Protein AF-A0A1I4MVJ2-F1 (afdb_monomer_lite)

pLDDT: mean 82.33, std 18.86, range [33.41, 98.06]

Sequence (105 aa):
MVSFVLLGCQNNNLNLNQDVTNIGVYERDSDEQIATIDDKEFIEELVNSLDNAKTGSTANMNFELPDYDLHFNNDEETLFKIGYYKKLVNLGVEGRYLDFREDIT

Structure (mmCIF, N/CA/C/O backbone):
data_AF-A0A1I4MVJ2-F1
#
_entry.id   AF-A0A1I4MVJ2-F1
#
loop_
_atom_site.group_PDB
_atom_site.id
_atom_site.type_symbol
_atom_site.label_atom_id
_atom_site.label_alt_id
_atom_site.label_comp_id
_atom_site.label_asym_id
_atom_site.label_entity_id
_atom_site.label_seq_id
_atom_site.pdbx_PDB_ins_code
_atom_site.Cartn_x
_atom_site.Cartn_y
_atom_site.Cartn_z
_atom_site.occupancy
_atom_site.B_iso_or_equiv
_atom_site.auth_seq_id
_atom_site.auth_comp_id
_atom_site.auth_asym_id
_atom_site.auth_atom_id
_atom_site.pdbx_PDB_model_num
ATOM 1 N N . MET A 1 1 ? 29.519 7.340 34.639 1.00 46.53 1 MET A N 1
ATOM 2 C CA . MET A 1 1 ? 29.701 6.893 33.244 1.00 46.53 1 MET A CA 1
ATOM 3 C C . MET A 1 1 ? 28.398 6.214 32.842 1.00 46.53 1 MET A C 1
ATOM 5 O O . MET A 1 1 ? 28.187 5.064 33.197 1.00 46.53 1 MET A O 1
ATOM 9 N N . VAL A 1 2 ? 27.449 6.973 32.287 1.00 48.78 2 VAL A N 1
ATOM 10 C CA . VAL A 1 2 ? 26.140 6.433 31.883 1.00 48.78 2 VAL A CA 1
ATOM 11 C C . VAL A 1 2 ? 26.340 5.804 30.513 1.00 48.78 2 VAL A C 1
ATOM 13 O O . VAL A 1 2 ? 26.541 6.513 29.532 1.00 48.78 2 VAL A O 1
ATOM 16 N N . SER A 1 3 ? 26.381 4.474 30.472 1.00 48.22 3 SER A N 1
ATOM 17 C CA . SER A 1 3 ? 26.387 3.736 29.213 1.00 48.22 3 SER A CA 1
ATOM 18 C C . SER A 1 3 ? 24.959 3.699 28.690 1.00 48.22 3 SER A C 1
ATOM 20 O O . SER A 1 3 ? 24.127 2.964 29.215 1.00 48.22 3 SER A O 1
ATOM 22 N N . PHE A 1 4 ? 24.678 4.502 27.667 1.00 47.22 4 PHE A N 1
ATOM 23 C CA . PHE A 1 4 ? 23.538 4.261 26.796 1.00 47.22 4 PHE A CA 1
ATOM 24 C C . PHE A 1 4 ? 23.898 3.061 25.927 1.00 47.22 4 PHE A C 1
ATOM 26 O O . PHE A 1 4 ? 24.574 3.191 24.909 1.00 47.22 4 PHE A O 1
ATOM 33 N N . VAL A 1 5 ? 23.497 1.871 26.370 1.00 51.56 5 VAL A N 1
ATOM 34 C CA . VAL A 1 5 ? 23.416 0.729 25.467 1.00 51.56 5 VAL A CA 1
ATOM 35 C C . VAL A 1 5 ? 22.230 1.033 24.566 1.00 51.56 5 VAL A C 1
ATOM 37 O O . VAL A 1 5 ? 21.080 0.863 24.963 1.00 51.56 5 VAL A O 1
ATOM 40 N N . LEU A 1 6 ? 22.514 1.567 23.379 1.00 45.56 6 LEU A N 1
ATOM 41 C CA . LEU A 1 6 ? 21.559 1.539 22.285 1.00 45.56 6 LEU A CA 1
ATOM 42 C C . LEU A 1 6 ? 21.301 0.058 22.010 1.00 45.56 6 LEU A C 1
ATOM 44 O O . LEU A 1 6 ? 22.120 -0.624 21.395 1.00 45.56 6 LEU A O 1
ATOM 48 N N . LEU A 1 7 ? 20.184 -0.452 22.527 1.00 42.47 7 LEU A N 1
ATOM 49 C CA . LEU A 1 7 ? 19.564 -1.651 21.991 1.00 42.47 7 LEU A CA 1
ATOM 50 C C . LEU A 1 7 ? 19.106 -1.266 20.585 1.00 42.47 7 LEU A C 1
ATOM 52 O O . LEU A 1 7 ? 17.985 -0.812 20.382 1.00 42.47 7 LEU A O 1
ATOM 56 N N . GLY A 1 8 ? 20.027 -1.350 19.627 1.00 38.84 8 GLY A N 1
ATOM 57 C CA . GLY A 1 8 ? 19.671 -1.372 18.224 1.00 38.84 8 GLY A CA 1
ATOM 58 C C . GLY A 1 8 ? 18.818 -2.611 18.023 1.00 38.84 8 GLY A C 1
ATOM 59 O O . GLY A 1 8 ? 19.345 -3.721 17.965 1.00 38.84 8 GLY A O 1
ATOM 60 N N . CYS A 1 9 ? 17.501 -2.434 17.978 1.00 40.78 9 CYS A N 1
ATOM 61 C CA . CYS A 1 9 ? 16.619 -3.441 17.423 1.00 40.78 9 CYS A CA 1
ATOM 62 C C . CYS A 1 9 ? 17.023 -3.610 15.957 1.00 40.78 9 CYS A C 1
ATOM 64 O O . CYS A 1 9 ? 16.610 -2.836 15.102 1.00 40.78 9 CYS A O 1
ATOM 66 N N . GLN A 1 10 ? 17.847 -4.618 15.671 1.00 35.97 10 GLN A N 1
ATOM 67 C CA . GLN A 1 10 ? 17.993 -5.196 14.335 1.00 35.97 10 GLN A CA 1
ATOM 68 C C . GLN A 1 10 ? 16.722 -5.986 13.995 1.00 35.97 10 GLN A C 1
ATOM 70 O O . GLN A 1 10 ? 16.764 -7.198 13.796 1.00 35.97 10 GLN A O 1
ATOM 75 N N . ASN A 1 11 ? 15.571 -5.319 14.007 1.00 37.50 11 ASN A N 1
ATOM 76 C CA . ASN A 1 11 ? 14.354 -5.871 13.448 1.00 37.50 11 ASN A CA 1
ATOM 77 C C . ASN A 1 11 ? 14.106 -5.079 12.170 1.00 37.50 11 ASN A C 1
ATOM 79 O O . ASN A 1 11 ? 13.583 -3.974 12.236 1.00 37.50 11 ASN A O 1
ATOM 83 N N . ASN A 1 12 ? 14.476 -5.636 11.015 1.00 41.84 12 ASN A N 1
ATOM 84 C CA . ASN A 1 12 ? 14.107 -5.104 9.693 1.00 41.84 12 ASN A CA 1
ATOM 85 C C . ASN A 1 12 ? 12.592 -5.227 9.428 1.00 41.84 12 ASN A C 1
ATOM 87 O O . ASN A 1 12 ? 12.152 -5.252 8.283 1.00 41.84 12 ASN A O 1
ATOM 91 N N . ASN A 1 13 ? 11.801 -5.366 10.488 1.00 50.25 13 ASN A N 1
ATOM 92 C CA . ASN A 1 13 ? 10.366 -5.405 10.409 1.00 50.25 13 ASN A CA 1
ATOM 93 C C . ASN A 1 1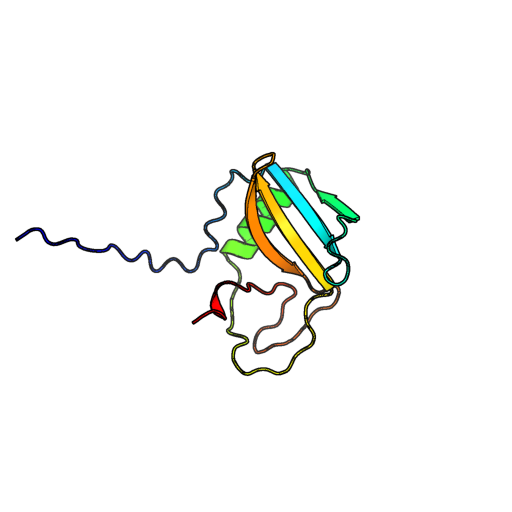3 ? 9.890 -3.977 10.162 1.00 50.25 13 ASN A C 1
ATOM 95 O O . ASN A 1 13 ? 10.400 -3.053 10.803 1.00 50.25 13 ASN A O 1
ATOM 99 N N . LEU A 1 14 ? 8.917 -3.780 9.271 1.00 56.12 14 LEU A N 1
ATOM 100 C CA . LEU A 1 14 ? 8.430 -2.438 8.928 1.00 56.12 14 LEU A CA 1
ATOM 101 C C . LEU A 1 14 ? 7.874 -1.699 10.161 1.00 56.12 14 LEU A C 1
ATOM 103 O O . LEU A 1 14 ? 7.717 -0.477 10.110 1.00 56.12 14 LEU A O 1
ATOM 107 N N . ASN A 1 15 ? 7.655 -2.438 11.261 1.00 58.88 15 ASN A N 1
ATOM 108 C CA . ASN A 1 15 ? 7.161 -1.995 12.563 1.00 58.88 15 ASN A CA 1
ATOM 109 C C . ASN A 1 15 ? 5.859 -1.211 12.409 1.00 58.88 15 ASN A C 1
ATOM 111 O O . ASN A 1 15 ? 5.590 -0.243 13.121 1.00 58.88 15 ASN A O 1
ATOM 115 N N . LEU A 1 16 ? 5.067 -1.665 11.441 1.00 63.69 16 LEU A N 1
ATOM 116 C CA . LEU A 1 16 ? 3.668 -1.352 11.294 1.00 63.69 16 LEU A CA 1
ATOM 117 C C . LEU A 1 16 ? 2.967 -2.034 12.464 1.00 63.69 16 LEU A C 1
ATOM 119 O O . LEU A 1 16 ? 2.529 -3.177 12.363 1.00 63.69 16 LEU A O 1
ATOM 123 N N . ASN A 1 17 ? 2.928 -1.372 13.621 1.00 59.31 17 ASN A N 1
ATOM 124 C CA . ASN A 1 17 ? 2.059 -1.824 14.700 1.00 59.31 17 ASN A CA 1
ATOM 125 C C . ASN A 1 17 ? 0.646 -2.049 14.133 1.00 59.31 17 ASN A C 1
ATOM 127 O O . ASN A 1 17 ? 0.244 -1.383 13.177 1.00 59.31 17 ASN A O 1
ATOM 131 N N . GLN A 1 18 ? -0.132 -2.942 14.752 1.00 63.06 18 GLN A N 1
ATOM 132 C CA . GLN A 1 18 ? -1.526 -3.250 14.377 1.00 63.06 18 GLN A CA 1
ATOM 133 C C . GLN A 1 18 ? -2.511 -2.067 14.524 1.00 63.06 18 GLN A C 1
ATOM 135 O O . GLN A 1 18 ? -3.721 -2.254 14.585 1.00 63.06 18 GLN A O 1
ATOM 140 N N . ASP A 1 19 ? -1.988 -0.849 14.587 1.00 83.25 19 ASP A N 1
ATOM 141 C CA . ASP A 1 19 ? -2.694 0.407 14.753 1.00 83.25 19 ASP A CA 1
ATOM 142 C C . ASP A 1 19 ? -3.152 0.993 13.401 1.00 83.25 19 ASP A C 1
ATOM 144 O O . ASP A 1 19 ? -3.785 2.045 13.378 1.00 83.25 19 ASP A O 1
ATOM 148 N N . VAL A 1 20 ? -2.839 0.345 12.269 1.00 92.25 20 VAL A N 1
ATOM 149 C CA . VAL A 1 20 ? -3.307 0.776 10.942 1.00 92.25 20 VAL A CA 1
ATOM 150 C C . VAL A 1 20 ? -4.821 0.581 10.849 1.00 92.25 20 VAL A C 1
ATOM 152 O O . VAL A 1 20 ? -5.312 -0.546 10.888 1.00 92.25 20 VAL A O 1
ATOM 155 N N . THR A 1 21 ? -5.563 1.677 10.693 1.00 94.12 21 THR A N 1
ATOM 156 C CA . THR A 1 21 ? -7.027 1.664 10.556 1.00 94.12 21 THR A CA 1
ATOM 157 C C . THR A 1 21 ? -7.483 1.735 9.103 1.00 94.12 21 THR A C 1
ATOM 159 O O . THR A 1 21 ? -8.574 1.267 8.787 1.00 94.12 21 THR A O 1
ATOM 162 N N . ASN A 1 22 ? -6.662 2.295 8.211 1.00 95.94 22 ASN A N 1
ATOM 163 C CA . ASN A 1 22 ? -6.936 2.344 6.778 1.00 95.94 22 ASN A CA 1
ATOM 164 C C . ASN A 1 22 ? -5.648 2.440 5.947 1.00 95.94 22 ASN A C 1
ATOM 166 O O . ASN A 1 22 ? -4.592 2.841 6.439 1.00 95.94 22 ASN A O 1
ATOM 170 N N . ILE A 1 23 ? -5.754 2.097 4.666 1.00 96.88 23 ILE A N 1
ATOM 171 C CA . ILE A 1 23 ? -4.708 2.293 3.665 1.00 96.88 23 ILE A CA 1
ATOM 172 C C . ILE A 1 23 ? -5.248 3.220 2.581 1.00 96.88 23 ILE A C 1
ATOM 174 O O . ILE A 1 23 ? -6.178 2.865 1.852 1.00 96.88 23 ILE A O 1
ATOM 178 N N . GLY A 1 24 ? -4.654 4.402 2.457 1.00 97.69 24 GLY A N 1
ATOM 179 C CA . GLY A 1 24 ? -4.897 5.283 1.320 1.00 97.69 24 GLY A CA 1
ATOM 180 C C . GLY A 1 24 ? -4.073 4.835 0.113 1.00 97.69 24 GLY A C 1
ATOM 181 O O . GLY A 1 24 ? -2.885 4.541 0.249 1.00 97.69 24 GLY A O 1
ATOM 182 N N . VAL A 1 25 ? -4.700 4.782 -1.061 1.00 98.00 25 VAL A N 1
ATOM 183 C CA . VAL A 1 25 ? -4.048 4.443 -2.332 1.00 98.00 25 VAL A CA 1
ATOM 184 C C . VAL A 1 25 ? -3.967 5.701 -3.182 1.00 98.00 25 VAL A C 1
ATOM 186 O O . VAL A 1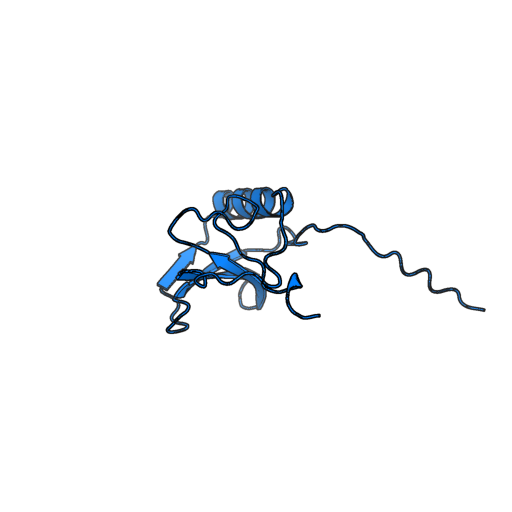 25 ? -5.001 6.263 -3.549 1.00 98.00 25 VAL A O 1
ATOM 189 N N . TYR A 1 26 ? -2.748 6.114 -3.505 1.00 97.94 26 TYR A N 1
ATOM 190 C CA . TYR A 1 26 ? -2.460 7.334 -4.249 1.00 97.94 26 TYR A CA 1
ATOM 191 C C . TYR A 1 26 ? -1.817 6.986 -5.587 1.00 97.94 26 TYR A C 1
ATOM 193 O O . TYR A 1 26 ? -0.942 6.120 -5.654 1.00 97.94 26 TYR A O 1
ATOM 201 N N . GLU A 1 27 ? -2.244 7.642 -6.661 1.00 97.44 27 GLU A N 1
ATOM 202 C CA . GLU A 1 27 ? -1.483 7.628 -7.910 1.00 97.44 27 GLU A CA 1
ATOM 203 C C . GLU A 1 27 ? -0.180 8.393 -7.712 1.00 97.44 27 GLU A C 1
ATOM 205 O O . GLU A 1 27 ? -0.192 9.544 -7.276 1.00 97.44 27 GLU A O 1
ATOM 210 N N . ARG A 1 28 ? 0.955 7.773 -8.048 1.00 92.12 28 ARG A N 1
ATOM 211 C CA . ARG A 1 28 ? 2.251 8.396 -7.766 1.00 92.12 28 ARG A CA 1
ATOM 212 C C . ARG A 1 28 ? 2.475 9.697 -8.533 1.00 92.12 28 ARG A C 1
ATOM 214 O O . ARG A 1 28 ? 3.035 10.645 -7.992 1.00 92.12 28 ARG A O 1
ATOM 221 N N . ASP A 1 29 ? 2.080 9.731 -9.801 1.00 92.25 29 ASP A N 1
ATOM 222 C CA . ASP A 1 29 ? 2.388 10.864 -10.678 1.00 92.25 29 ASP A CA 1
ATOM 223 C C . ASP A 1 29 ? 1.582 12.123 -10.324 1.00 92.25 29 ASP A C 1
ATOM 225 O O . ASP A 1 29 ? 2.038 13.242 -10.567 1.00 92.25 29 ASP A O 1
ATOM 229 N N . SER A 1 30 ? 0.381 11.947 -9.769 1.00 95.31 30 SER A N 1
ATOM 230 C CA . SER A 1 30 ? -0.562 13.028 -9.465 1.00 95.31 30 SER A CA 1
ATOM 231 C C . SER A 1 30 ? -0.698 13.327 -7.970 1.00 95.31 30 SER A C 1
ATOM 233 O O . SER A 1 30 ? -1.224 14.386 -7.631 1.00 95.31 30 SER A O 1
ATOM 235 N N . ASP A 1 31 ? -0.239 12.423 -7.096 1.00 93.62 31 ASP A N 1
ATOM 236 C CA . ASP A 1 31 ? -0.518 12.422 -5.650 1.00 93.62 31 ASP A CA 1
ATOM 237 C C . ASP A 1 31 ? -2.034 12.428 -5.344 1.00 93.62 31 ASP A C 1
ATOM 239 O O . ASP A 1 31 ? -2.487 12.836 -4.273 1.00 93.62 31 ASP A O 1
ATOM 243 N N . GLU A 1 32 ? -2.858 11.987 -6.303 1.00 97.69 32 GLU A N 1
ATOM 244 C CA . GLU A 1 32 ? -4.308 11.895 -6.149 1.00 97.69 32 GLU A CA 1
ATOM 245 C C . GLU A 1 32 ? -4.675 10.612 -5.403 1.00 97.69 32 GLU A C 1
ATOM 247 O O . GLU A 1 32 ? -4.311 9.508 -5.816 1.00 97.69 32 GLU A O 1
ATOM 252 N N . GLN A 1 33 ? -5.449 10.743 -4.324 1.00 97.50 33 GLN A N 1
ATOM 253 C CA . GLN A 1 33 ? -6.020 9.593 -3.632 1.00 97.50 33 GLN A CA 1
ATOM 254 C C . GLN A 1 33 ? -7.145 8.980 -4.470 1.00 97.50 33 GLN A C 1
ATOM 256 O O . GLN A 1 33 ? -8.219 9.566 -4.607 1.00 97.50 33 GLN A O 1
ATOM 261 N N . ILE A 1 34 ? -6.924 7.773 -4.981 1.00 98.06 34 ILE A N 1
ATOM 262 C CA . ILE A 1 34 ? -7.876 7.078 -5.857 1.00 98.06 34 ILE A CA 1
ATOM 263 C C . ILE A 1 34 ? -8.717 6.027 -5.129 1.00 98.06 34 ILE A C 1
ATOM 265 O O . ILE A 1 34 ? -9.756 5.605 -5.641 1.00 98.06 34 ILE A O 1
ATOM 269 N N . ALA A 1 35 ? -8.280 5.580 -3.950 1.00 97.56 35 ALA A N 1
ATOM 270 C CA . ALA A 1 35 ? -9.027 4.640 -3.126 1.00 97.56 35 ALA A CA 1
ATOM 271 C C . ALA A 1 35 ? -8.624 4.721 -1.649 1.00 97.56 35 ALA A C 1
ATOM 273 O O . ALA A 1 35 ? -7.539 5.185 -1.296 1.00 97.56 35 ALA A O 1
ATOM 274 N N . THR A 1 36 ? -9.504 4.195 -0.803 1.00 97.81 36 THR A N 1
ATOM 275 C CA . THR A 1 36 ? -9.230 3.893 0.602 1.00 97.81 36 THR A CA 1
ATOM 276 C C . THR A 1 36 ? -9.618 2.446 0.851 1.00 97.81 36 THR A C 1
ATOM 278 O O . THR A 1 36 ? -10.679 2.008 0.404 1.00 97.81 36 THR A O 1
ATOM 28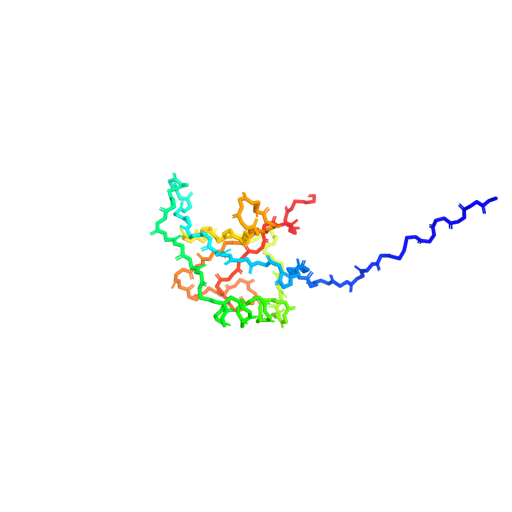1 N N . ILE A 1 37 ? -8.756 1.713 1.544 1.00 97.50 37 ILE A N 1
ATOM 282 C CA . ILE A 1 37 ? -9.007 0.351 2.007 1.00 97.50 37 ILE A CA 1
ATOM 283 C C . ILE A 1 37 ? -9.140 0.416 3.526 1.00 97.50 37 ILE A C 1
ATOM 285 O O . ILE A 1 37 ? -8.202 0.833 4.199 1.00 97.50 37 ILE A O 1
ATOM 289 N N . ASP A 1 38 ? -10.291 0.023 4.055 1.00 96.38 38 ASP A N 1
ATOM 290 C CA . ASP A 1 38 ? -10.626 0.009 5.486 1.00 96.38 38 ASP A CA 1
ATOM 291 C C . ASP A 1 38 ? -11.070 -1.387 5.971 1.00 96.38 38 ASP A C 1
ATOM 293 O O . ASP A 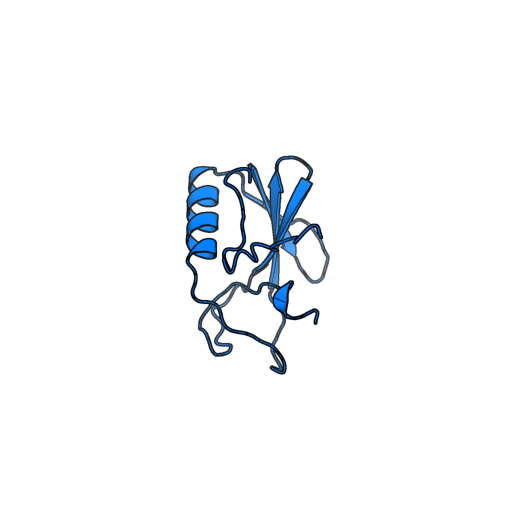1 38 ? -11.518 -1.556 7.107 1.00 96.38 38 ASP A O 1
ATOM 297 N N . ASP A 1 39 ? -10.914 -2.410 5.121 1.00 97.00 39 ASP A N 1
ATOM 298 C CA . ASP A 1 39 ? -11.148 -3.802 5.493 1.00 97.00 39 ASP A CA 1
ATOM 299 C C . ASP A 1 39 ? -10.065 -4.269 6.468 1.00 97.00 39 ASP A C 1
ATOM 301 O O . ASP A 1 39 ? -8.902 -4.468 6.110 1.00 97.00 39 ASP A O 1
ATOM 305 N N . LYS A 1 40 ? -10.468 -4.423 7.728 1.00 93.44 40 LYS A N 1
ATOM 306 C CA . LYS A 1 40 ? -9.562 -4.740 8.828 1.00 93.44 40 LYS A CA 1
ATOM 307 C C . LYS A 1 40 ? -8.818 -6.064 8.631 1.00 93.44 40 LYS A C 1
ATOM 309 O O . LYS A 1 40 ? -7.624 -6.115 8.910 1.00 93.44 40 LYS A O 1
ATOM 314 N N . GLU A 1 41 ? -9.500 -7.116 8.179 1.00 94.31 41 GLU A N 1
ATOM 315 C CA . GLU A 1 41 ? -8.885 -8.441 8.008 1.00 94.31 41 GLU A CA 1
ATOM 316 C C . GLU A 1 41 ? -7.821 -8.386 6.909 1.00 94.31 41 GLU A C 1
ATOM 318 O O . GLU A 1 41 ? -6.684 -8.807 7.117 1.00 94.31 41 GLU A O 1
ATOM 323 N N . PHE A 1 42 ? -8.144 -7.746 5.784 1.00 95.50 42 PHE A N 1
ATOM 324 C CA . PHE A 1 42 ? -7.194 -7.528 4.700 1.00 95.50 42 PHE A CA 1
ATOM 325 C C . PHE A 1 42 ? -5.984 -6.690 5.134 1.00 95.50 42 PHE A C 1
ATOM 327 O O . PHE A 1 42 ? -4.851 -7.017 4.776 1.00 95.50 42 PHE A O 1
ATOM 334 N N . ILE A 1 43 ? -6.198 -5.609 5.892 1.00 94.38 43 ILE A N 1
ATOM 335 C CA . ILE A 1 43 ? -5.109 -4.753 6.385 1.00 94.38 43 ILE A CA 1
ATOM 336 C C . ILE A 1 43 ? -4.185 -5.548 7.308 1.00 94.38 43 ILE A C 1
ATOM 338 O O . ILE A 1 43 ? -2.967 -5.496 7.132 1.00 94.38 43 ILE A O 1
ATOM 342 N N . GLU A 1 44 ? -4.740 -6.302 8.258 1.00 92.31 44 GLU A N 1
ATOM 343 C CA . GLU A 1 44 ? -3.959 -7.133 9.178 1.00 92.31 44 GLU A CA 1
ATOM 344 C C . GLU A 1 44 ? -3.139 -8.193 8.425 1.00 92.31 44 GLU A C 1
ATOM 346 O O . GLU A 1 44 ? -1.945 -8.361 8.697 1.00 92.31 44 GLU A O 1
ATOM 351 N N . GLU A 1 45 ? -3.741 -8.868 7.441 1.00 93.19 45 GLU A N 1
ATOM 352 C CA . GLU A 1 45 ? -3.046 -9.836 6.588 1.00 93.19 45 GLU A CA 1
ATOM 353 C C . GLU A 1 45 ? -1.930 -9.188 5.763 1.00 93.19 45 GLU A C 1
ATOM 355 O O . GLU A 1 45 ? -0.819 -9.726 5.689 1.00 93.19 45 GLU A O 1
ATOM 360 N N . LEU A 1 46 ? -2.199 -8.027 5.161 1.00 93.44 46 LEU A N 1
ATOM 361 C CA . LEU A 1 46 ? -1.230 -7.311 4.341 1.00 93.44 46 LEU A CA 1
ATOM 362 C C . LEU A 1 46 ? -0.045 -6.825 5.178 1.00 93.44 46 LEU A C 1
ATOM 364 O O . LEU A 1 46 ? 1.099 -7.069 4.796 1.00 93.44 46 LEU A O 1
ATOM 368 N N . VAL A 1 47 ? -0.303 -6.189 6.323 1.00 91.00 47 VAL A N 1
ATOM 369 C CA . VAL A 1 47 ? 0.741 -5.737 7.254 1.00 91.00 47 VAL A CA 1
ATOM 370 C C . VAL A 1 47 ? 1.613 -6.918 7.675 1.00 91.00 47 VAL A C 1
ATOM 372 O O . VAL 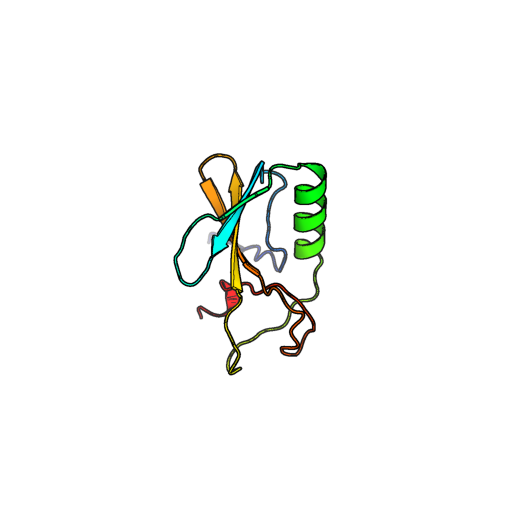A 1 47 ? 2.831 -6.861 7.522 1.00 91.00 47 VAL A O 1
ATOM 375 N N . ASN A 1 48 ? 1.000 -8.027 8.096 1.00 89.38 48 ASN A N 1
ATOM 376 C CA . ASN A 1 48 ? 1.736 -9.225 8.494 1.00 89.38 48 ASN A CA 1
ATOM 377 C C . ASN A 1 48 ? 2.552 -9.826 7.332 1.00 89.38 48 ASN A C 1
ATOM 379 O O . ASN A 1 48 ? 3.683 -10.277 7.525 1.00 89.38 48 ASN A O 1
ATOM 383 N N . SER A 1 49 ? 2.013 -9.824 6.109 1.00 90.12 49 SER A N 1
ATOM 384 C CA . SER A 1 49 ? 2.745 -10.298 4.931 1.00 90.12 49 SER A CA 1
ATOM 385 C C . SER A 1 49 ? 3.952 -9.420 4.605 1.00 90.12 49 SER A C 1
ATOM 387 O O . SER A 1 49 ? 4.969 -9.957 4.166 1.00 90.12 49 SER A O 1
ATOM 389 N N . LEU A 1 50 ? 3.838 -8.100 4.760 1.00 89.38 50 LEU A N 1
ATOM 390 C CA . LEU A 1 50 ? 4.923 -7.160 4.485 1.00 89.38 50 LEU A CA 1
ATOM 391 C C . LEU A 1 50 ? 6.021 -7.246 5.553 1.00 89.38 50 LEU A C 1
ATOM 393 O O . LEU A 1 50 ? 7.200 -7.280 5.212 1.00 89.38 50 LEU A O 1
ATOM 397 N N . ASP A 1 51 ? 5.629 -7.381 6.816 1.00 86.44 51 ASP A N 1
ATOM 398 C CA . ASP A 1 51 ? 6.523 -7.568 7.962 1.00 86.44 51 ASP A CA 1
ATOM 399 C C . ASP A 1 51 ? 7.401 -8.831 7.837 1.00 86.44 51 ASP A C 1
ATOM 401 O O . ASP A 1 51 ? 8.575 -8.857 8.208 1.00 86.44 51 ASP A O 1
ATOM 405 N N . ASN A 1 52 ? 6.858 -9.890 7.233 1.00 87.12 52 ASN A N 1
ATOM 406 C CA . ASN A 1 52 ? 7.568 -11.155 7.028 1.00 87.12 52 ASN A CA 1
ATOM 407 C C . ASN A 1 52 ? 8.148 -11.310 5.610 1.00 87.12 52 ASN A C 1
ATOM 409 O O . ASN A 1 52 ? 8.649 -12.386 5.255 1.00 87.12 52 ASN A O 1
ATOM 413 N N . ALA A 1 53 ? 8.060 -10.274 4.773 1.00 86.31 53 ALA A N 1
ATOM 414 C CA . ALA A 1 53 ? 8.516 -10.350 3.395 1.00 86.31 53 ALA A CA 1
ATOM 415 C C . ALA A 1 53 ? 10.045 -10.460 3.320 1.00 86.31 53 ALA A C 1
ATOM 417 O O . ALA A 1 53 ? 10.793 -9.831 4.067 1.00 86.31 53 ALA A O 1
ATOM 418 N N . LYS A 1 54 ? 10.534 -11.233 2.345 1.00 84.25 54 LYS A N 1
ATOM 419 C CA . LYS A 1 54 ? 11.948 -11.161 1.967 1.00 84.25 54 LYS A CA 1
ATOM 420 C C . LYS A 1 54 ? 12.196 -9.828 1.272 1.00 84.25 54 LYS A C 1
ATOM 422 O O . LYS A 1 54 ? 11.564 -9.549 0.256 1.00 84.25 54 LYS A O 1
ATOM 427 N N . THR A 1 55 ? 13.142 -9.053 1.783 1.00 85.38 55 THR A N 1
ATOM 428 C CA . THR A 1 55 ? 13.535 -7.769 1.204 1.00 85.38 55 THR A CA 1
ATOM 429 C C . THR A 1 55 ? 14.864 -7.882 0.460 1.00 85.38 55 THR A C 1
ATOM 431 O O . THR A 1 55 ? 15.680 -8.773 0.712 1.00 85.38 55 THR A O 1
ATOM 434 N N . GLY A 1 56 ? 15.063 -6.988 -0.503 1.00 83.88 56 GLY A N 1
ATOM 435 C CA . GLY A 1 56 ? 16.312 -6.812 -1.231 1.00 83.88 56 GLY A CA 1
ATOM 436 C C . GLY A 1 56 ? 16.521 -5.327 -1.496 1.00 83.88 56 GLY A C 1
ATOM 437 O O . GLY A 1 56 ? 15.549 -4.605 -1.698 1.00 83.88 56 GLY A O 1
ATOM 438 N N . SER A 1 57 ? 17.773 -4.870 -1.462 1.00 83.00 57 SER A N 1
ATOM 439 C CA . SER A 1 57 ? 18.092 -3.471 -1.758 1.00 83.00 57 SER A CA 1
ATOM 440 C C . SER A 1 57 ? 18.024 -3.214 -3.260 1.00 83.00 57 SER A C 1
ATOM 442 O O . SER A 1 57 ? 18.556 -3.990 -4.058 1.00 83.00 57 SER A O 1
ATOM 444 N N . THR A 1 58 ? 17.405 -2.095 -3.622 1.00 83.38 58 THR A N 1
ATOM 445 C CA . THR A 1 58 ? 17.336 -1.561 -4.985 1.00 83.38 58 THR A CA 1
ATOM 446 C C . THR A 1 58 ? 18.395 -0.497 -5.266 1.00 83.38 58 THR A C 1
ATOM 448 O O . THR A 1 58 ? 18.433 0.063 -6.364 1.00 83.38 58 THR A O 1
ATOM 451 N N . ALA A 1 59 ? 19.293 -0.237 -4.311 1.00 83.69 59 ALA A N 1
ATOM 452 C CA . ALA A 1 59 ? 20.329 0.772 -4.446 1.00 83.69 59 ALA A CA 1
ATOM 453 C C . ALA A 1 59 ? 21.175 0.544 -5.709 1.00 83.69 59 ALA A C 1
ATOM 455 O O . ALA A 1 59 ? 21.657 -0.559 -5.981 1.00 83.69 59 ALA A O 1
ATOM 456 N N . ASN A 1 60 ? 21.409 1.622 -6.460 1.00 83.19 60 ASN A N 1
ATOM 457 C CA . ASN A 1 60 ? 22.175 1.637 -7.714 1.00 83.19 60 ASN A CA 1
ATOM 458 C C . ASN A 1 60 ? 21.550 0.853 -8.885 1.00 83.19 60 ASN A C 1
ATOM 460 O O . ASN A 1 60 ? 22.208 0.679 -9.915 1.00 83.19 60 ASN A O 1
ATOM 464 N N . MET A 1 61 ? 20.302 0.388 -8.771 1.00 85.75 61 MET A N 1
ATOM 465 C CA . MET A 1 61 ? 19.562 -0.163 -9.905 1.00 85.75 61 MET A CA 1
ATOM 466 C C . MET A 1 61 ? 18.877 0.961 -10.692 1.00 85.75 61 MET A C 1
ATOM 468 O O . MET A 1 61 ? 18.435 1.955 -10.125 1.00 85.75 61 MET A O 1
ATOM 472 N N . ASN A 1 62 ? 18.763 0.793 -12.011 1.00 87.06 62 ASN A N 1
ATOM 473 C CA . ASN A 1 62 ? 17.927 1.648 -12.851 1.00 87.06 62 ASN A CA 1
ATOM 474 C C . ASN A 1 62 ? 16.624 0.902 -13.159 1.00 87.06 62 ASN A C 1
ATOM 476 O O . ASN A 1 62 ? 16.659 -0.116 -13.854 1.00 87.06 62 ASN A O 1
ATOM 480 N N . PHE A 1 63 ? 15.505 1.378 -12.621 1.00 86.94 63 PHE A N 1
ATOM 481 C CA . PHE A 1 63 ? 14.200 0.731 -12.725 1.00 86.94 63 PHE A CA 1
ATOM 482 C C . PHE A 1 63 ? 13.078 1.772 -12.761 1.00 86.94 63 PHE A C 1
ATOM 484 O O . PHE A 1 63 ? 13.255 2.916 -12.347 1.00 86.94 63 PHE A O 1
ATOM 491 N N . GLU A 1 64 ? 11.928 1.369 -13.295 1.00 91.12 64 GLU A N 1
ATOM 492 C CA . GLU A 1 64 ? 10.719 2.194 -13.282 1.00 91.12 64 GLU A CA 1
ATOM 493 C C . GLU A 1 64 ? 10.203 2.326 -11.851 1.00 91.12 64 GLU A C 1
ATOM 495 O O . GLU A 1 64 ? 10.221 1.355 -11.103 1.00 91.12 64 GLU A O 1
ATOM 500 N N . LEU A 1 65 ? 9.732 3.511 -11.464 1.00 91.44 65 LEU A N 1
ATOM 501 C CA . LEU A 1 65 ? 9.111 3.687 -10.157 1.00 91.44 65 LEU A CA 1
ATOM 502 C C . LEU A 1 65 ? 7.747 2.965 -10.114 1.00 91.44 65 LEU A C 1
ATOM 504 O O . LEU A 1 65 ? 7.082 2.855 -11.142 1.00 91.44 65 LEU A O 1
ATOM 508 N N . PRO A 1 66 ? 7.308 2.483 -8.938 1.00 94.88 66 PRO A N 1
ATOM 509 C CA . PRO A 1 66 ? 5.959 1.934 -8.761 1.00 94.88 66 PRO A CA 1
ATOM 510 C C . PRO A 1 66 ? 4.802 2.845 -9.246 1.00 94.88 66 PRO A C 1
ATOM 512 O O . PRO A 1 66 ? 4.924 4.068 -9.272 1.00 94.88 66 PRO A O 1
ATOM 515 N N . ASP A 1 67 ? 3.665 2.238 -9.591 1.00 97.12 67 ASP A N 1
ATOM 516 C CA . ASP A 1 67 ? 2.483 2.942 -10.116 1.00 97.12 67 ASP A CA 1
ATOM 517 C C . ASP A 1 67 ? 1.720 3.725 -9.027 1.00 97.12 67 ASP A C 1
ATOM 519 O O . ASP A 1 67 ? 1.102 4.754 -9.301 1.00 97.12 67 ASP A O 1
ATOM 523 N N . TYR A 1 68 ? 1.754 3.224 -7.788 1.00 97.88 68 TYR A N 1
ATOM 524 C CA . TYR A 1 68 ? 0.981 3.762 -6.671 1.00 97.88 68 TYR A CA 1
ATOM 525 C C . TYR A 1 68 ? 1.832 3.948 -5.416 1.00 97.88 68 TYR A C 1
ATOM 527 O O . TYR A 1 68 ? 2.821 3.235 -5.206 1.00 97.88 68 TYR A O 1
ATOM 535 N N . ASP A 1 69 ? 1.383 4.851 -4.554 1.00 96.94 69 ASP A N 1
ATOM 536 C CA . ASP A 1 69 ? 1.824 4.986 -3.173 1.00 96.94 69 ASP A CA 1
ATOM 537 C C . ASP A 1 69 ? 0.723 4.505 -2.226 1.00 96.94 69 ASP A C 1
ATOM 539 O O . ASP A 1 69 ? -0.442 4.892 -2.334 1.00 96.94 69 ASP A O 1
ATOM 543 N N . LEU A 1 70 ? 1.092 3.615 -1.307 1.00 96.31 70 LEU A N 1
ATOM 544 C CA . LEU A 1 70 ? 0.211 3.120 -0.258 1.00 96.31 70 LEU A CA 1
ATOM 545 C C . LEU A 1 70 ? 0.587 3.805 1.049 1.00 96.31 70 LEU A C 1
ATOM 547 O O . LEU A 1 70 ? 1.715 3.660 1.527 1.00 96.31 70 LEU A O 1
ATOM 551 N N . HIS A 1 71 ? -0.354 4.547 1.621 1.00 95.06 71 HIS A N 1
ATOM 552 C CA . HIS A 1 71 ? -0.200 5.205 2.913 1.00 95.06 71 HIS A CA 1
ATOM 553 C C . HIS A 1 71 ? -0.942 4.391 3.969 1.00 95.06 71 HIS A C 1
ATOM 555 O O . HIS A 1 71 ? -2.167 4.318 3.943 1.00 95.06 71 HIS A O 1
ATOM 561 N N . PHE A 1 72 ? -0.200 3.776 4.884 1.00 94.00 72 PHE A N 1
ATOM 562 C CA . PHE A 1 72 ? -0.745 3.046 6.024 1.00 94.00 72 PHE A CA 1
ATOM 563 C C . PHE A 1 72 ? -1.020 4.054 7.136 1.00 94.00 72 PHE A C 1
ATOM 565 O O . PHE A 1 72 ? -0.084 4.657 7.671 1.00 94.00 72 PHE A O 1
ATOM 572 N N . ASN A 1 73 ? -2.294 4.254 7.458 1.00 93.81 73 ASN A N 1
ATOM 573 C CA . ASN A 1 73 ? -2.745 5.325 8.335 1.00 93.81 73 ASN A CA 1
ATOM 574 C C . ASN A 1 73 ? -3.359 4.780 9.626 1.00 93.81 73 ASN A C 1
ATOM 576 O O . ASN A 1 73 ? -4.040 3.754 9.612 1.00 93.81 73 ASN A O 1
ATOM 580 N N . ASN A 1 74 ? -3.177 5.518 10.717 1.00 92.56 74 ASN A N 1
ATOM 581 C CA . ASN A 1 74 ? -4.040 5.461 11.888 1.00 92.56 74 ASN A CA 1
ATOM 582 C C . ASN A 1 74 ? -4.868 6.747 11.905 1.00 92.56 74 ASN A C 1
ATOM 584 O O . ASN A 1 74 ? -4.352 7.836 12.156 1.00 92.56 74 ASN A O 1
ATOM 588 N N . ASP A 1 75 ? -6.142 6.604 11.559 1.00 87.31 75 ASP A N 1
ATOM 589 C CA . ASP A 1 75 ? -7.086 7.699 11.367 1.00 87.31 75 ASP A CA 1
ATOM 590 C C . ASP A 1 75 ? -6.540 8.737 10.369 1.00 87.31 75 ASP A C 1
ATOM 592 O O . ASP A 1 75 ? -6.466 8.445 9.172 1.00 87.31 75 ASP A O 1
ATOM 596 N N . GLU A 1 76 ? -6.150 9.925 10.840 1.00 85.38 76 GLU A N 1
ATOM 597 C CA . GLU A 1 76 ? -5.620 11.023 10.014 1.00 85.38 76 GLU A CA 1
ATOM 598 C C . GLU A 1 76 ? -4.082 11.022 9.897 1.00 85.38 76 GLU A C 1
ATOM 600 O O . GLU A 1 76 ? -3.520 11.798 9.121 1.00 85.38 76 GLU A O 1
ATOM 605 N N . GLU A 1 77 ? -3.380 10.171 10.650 1.00 90.69 77 GLU A N 1
ATOM 606 C CA . GLU A 1 77 ? -1.916 10.123 10.676 1.00 90.69 77 GLU A CA 1
ATOM 607 C C . GLU A 1 77 ? -1.375 9.003 9.778 1.00 90.69 77 GLU A C 1
ATOM 609 O O . GLU A 1 77 ? -1.667 7.826 9.984 1.00 90.69 77 GLU A O 1
ATOM 614 N N . THR A 1 78 ? -0.523 9.348 8.807 1.00 91.25 78 THR A N 1
ATOM 615 C CA . THR A 1 78 ? 0.220 8.349 8.025 1.00 91.25 78 THR A CA 1
ATOM 616 C C . THR A 1 78 ? 1.418 7.835 8.812 1.00 91.25 78 THR A C 1
ATOM 618 O O . THR A 1 78 ? 2.398 8.553 9.011 1.00 91.25 78 THR A O 1
ATOM 621 N N . LEU A 1 79 ? 1.368 6.560 9.192 1.00 89.00 79 LEU A N 1
ATOM 622 C CA . LEU A 1 79 ? 2.426 5.875 9.936 1.00 89.00 79 LEU A CA 1
ATOM 623 C C . LEU A 1 79 ? 3.560 5.396 9.022 1.00 89.00 79 LEU A C 1
ATOM 625 O O . LEU A 1 79 ? 4.724 5.365 9.422 1.00 89.00 79 LEU A O 1
ATOM 629 N N . PHE A 1 80 ? 3.225 4.998 7.794 1.00 88.62 80 PHE A N 1
ATOM 630 C CA . PHE A 1 80 ? 4.176 4.412 6.853 1.00 88.62 80 PHE A CA 1
ATOM 631 C C . PHE A 1 80 ? 3.715 4.571 5.407 1.00 88.62 80 PHE A C 1
ATOM 633 O O . PHE A 1 80 ? 2.519 4.588 5.115 1.00 88.62 80 PHE A O 1
ATOM 640 N N . LYS A 1 81 ? 4.686 4.659 4.496 1.00 92.19 81 LYS A N 1
ATOM 641 C CA . LYS A 1 81 ? 4.461 4.756 3.056 1.00 92.19 81 LYS A CA 1
ATOM 642 C C . LYS A 1 81 ? 5.301 3.724 2.322 1.00 92.19 81 LYS A C 1
ATOM 644 O O . LYS A 1 81 ? 6.489 3.589 2.607 1.00 92.19 81 LYS A O 1
ATOM 649 N N . ILE A 1 82 ? 4.698 3.050 1.352 1.00 92.88 82 ILE A N 1
ATOM 650 C CA . ILE A 1 82 ? 5.388 2.092 0.485 1.00 92.88 82 ILE A CA 1
ATOM 651 C C . ILE A 1 82 ? 4.876 2.214 -0.943 1.00 92.88 82 ILE A C 1
ATOM 653 O O . ILE A 1 82 ? 3.687 2.432 -1.179 1.00 92.88 82 ILE A O 1
ATOM 657 N N . GLY A 1 83 ? 5.773 2.045 -1.906 1.00 95.19 83 GLY A N 1
ATOM 658 C CA . GLY A 1 83 ? 5.403 2.005 -3.308 1.00 95.19 83 GLY A CA 1
ATOM 659 C C . GLY A 1 83 ? 4.807 0.661 -3.705 1.00 95.19 83 GLY A C 1
ATOM 660 O O . GLY A 1 83 ? 5.289 -0.377 -3.255 1.00 95.19 83 GLY A O 1
ATOM 661 N N . TYR A 1 84 ? 3.811 0.673 -4.590 1.00 96.56 84 TYR A N 1
ATOM 662 C CA . TYR A 1 84 ? 3.176 -0.526 -5.129 1.00 96.56 84 TYR A CA 1
ATOM 663 C C . TYR A 1 84 ? 3.196 -0.566 -6.660 1.00 96.56 84 TYR A C 1
ATOM 665 O O . TYR A 1 84 ? 2.739 0.357 -7.335 1.00 96.56 84 TYR A O 1
ATOM 673 N N . TYR A 1 85 ? 3.713 -1.665 -7.210 1.00 96.06 85 TYR A N 1
ATOM 674 C CA . TYR A 1 85 ? 3.699 -1.957 -8.638 1.00 96.06 85 TYR A CA 1
ATOM 675 C C . TYR A 1 85 ? 2.455 -2.767 -9.011 1.00 96.06 85 TYR A C 1
ATOM 677 O O . TYR A 1 85 ? 2.197 -3.866 -8.497 1.00 96.06 85 TYR A O 1
ATOM 685 N N . LYS A 1 86 ? 1.733 -2.298 -10.026 1.00 94.50 86 LYS A N 1
ATOM 686 C CA . LYS A 1 86 ? 0.601 -3.011 -10.626 1.00 94.50 86 LYS A CA 1
ATOM 687 C C . LYS A 1 86 ? 1.027 -4.325 -11.275 1.00 94.50 86 LYS A C 1
ATOM 689 O O . LYS A 1 86 ? 0.230 -5.262 -11.390 1.00 94.50 86 LYS A O 1
ATOM 694 N N . LYS A 1 87 ? 2.292 -4.432 -11.683 1.00 94.94 87 LYS A N 1
ATOM 695 C CA . LYS A 1 87 ? 2.901 -5.653 -12.226 1.00 94.94 87 LYS A CA 1
ATOM 696 C C . LYS A 1 87 ? 3.936 -6.214 -11.259 1.00 94.94 87 LYS A C 1
ATOM 698 O O . LYS A 1 87 ? 4.488 -5.500 -10.437 1.00 94.94 87 LYS A O 1
ATOM 703 N N . LEU A 1 88 ? 4.177 -7.516 -11.361 1.00 93.12 88 LEU A N 1
ATOM 704 C CA . LEU A 1 88 ? 5.271 -8.153 -10.643 1.00 93.12 88 LEU A CA 1
ATOM 705 C C . LEU A 1 88 ? 6.592 -7.701 -11.271 1.00 93.12 88 LEU A C 1
ATOM 707 O O . LEU A 1 88 ? 6.742 -7.799 -12.491 1.00 93.12 88 LEU A O 1
ATOM 711 N N . VAL A 1 89 ? 7.514 -7.204 -10.454 1.00 92.50 89 VAL A N 1
ATOM 712 C CA . VAL A 1 89 ? 8.845 -6.770 -10.892 1.00 92.50 89 VAL A CA 1
ATOM 713 C C . VAL A 1 89 ? 9.913 -7.657 -10.264 1.00 92.50 89 VAL A C 1
ATOM 715 O O . VAL A 1 89 ? 9.708 -8.227 -9.194 1.00 92.50 89 VAL A O 1
ATOM 718 N N . ASN A 1 90 ? 11.057 -7.787 -10.935 1.00 89.56 90 ASN A N 1
ATOM 719 C CA . ASN A 1 90 ? 12.219 -8.505 -10.420 1.00 89.56 90 ASN A CA 1
ATOM 720 C C . ASN A 1 90 ? 13.398 -7.534 -10.322 1.00 89.56 90 ASN A C 1
ATOM 722 O O . ASN A 1 90 ? 13.977 -7.158 -11.341 1.00 89.56 90 ASN A O 1
ATOM 726 N N . LEU A 1 91 ? 13.730 -7.139 -9.093 1.00 85.38 91 LEU A N 1
ATOM 727 C CA . LEU A 1 91 ? 14.801 -6.195 -8.764 1.00 85.38 91 LEU A CA 1
ATOM 728 C C . LEU A 1 91 ? 15.838 -6.874 -7.856 1.00 85.38 91 LEU A C 1
ATOM 730 O O . LEU A 1 91 ? 16.171 -6.396 -6.777 1.00 85.38 91 LEU A O 1
ATOM 734 N N . GLY A 1 92 ? 16.263 -8.082 -8.234 1.00 82.50 92 GLY A N 1
ATOM 735 C CA . GLY A 1 92 ? 17.072 -8.969 -7.383 1.00 82.50 92 GLY A CA 1
ATOM 736 C C . GLY A 1 92 ? 16.233 -9.787 -6.394 1.00 82.50 92 GLY A C 1
ATOM 737 O O . GLY A 1 92 ? 16.626 -10.891 -6.019 1.00 82.50 92 GLY A O 1
ATOM 738 N N . VAL A 1 93 ? 15.041 -9.294 -6.058 1.00 83.38 93 VAL A N 1
ATOM 739 C CA . VAL A 1 93 ? 13.928 -10.047 -5.474 1.00 83.38 93 VAL A CA 1
ATOM 740 C C . VAL A 1 93 ? 12.677 -9.822 -6.323 1.00 83.38 93 VAL A C 1
ATOM 742 O O . VAL A 1 93 ? 12.486 -8.746 -6.893 1.00 83.38 93 VAL A O 1
ATOM 745 N N . GLU A 1 94 ? 11.843 -10.851 -6.448 1.00 89.81 94 GLU A N 1
ATOM 746 C CA . GLU A 1 94 ? 10.562 -10.749 -7.147 1.00 89.81 94 GLU A CA 1
ATOM 747 C C . GLU A 1 94 ? 9.501 -10.205 -6.185 1.00 89.81 94 GLU A C 1
ATOM 749 O O . GLU A 1 94 ? 9.298 -10.760 -5.104 1.00 89.81 94 GLU A O 1
ATOM 754 N N . GLY A 1 95 ? 8.840 -9.110 -6.556 1.00 91.69 95 GLY A N 1
ATOM 755 C CA . GLY A 1 95 ? 7.919 -8.430 -5.655 1.00 91.69 95 GLY A CA 1
ATOM 756 C C . GLY A 1 95 ? 7.094 -7.333 -6.314 1.00 91.69 95 GLY A C 1
ATOM 757 O O . GLY A 1 95 ? 7.184 -7.073 -7.513 1.00 91.69 95 GLY A O 1
ATOM 758 N N . ARG A 1 96 ? 6.234 -6.717 -5.503 1.00 95.19 96 ARG A N 1
ATOM 759 C CA . ARG A 1 96 ? 5.354 -5.605 -5.903 1.00 95.19 96 ARG A CA 1
ATOM 760 C C . ARG A 1 96 ? 5.487 -4.387 -5.006 1.00 95.19 96 ARG A C 1
ATOM 762 O O . ARG A 1 96 ? 4.814 -3.401 -5.259 1.00 95.19 96 ARG A O 1
ATOM 769 N N . TYR A 1 97 ? 6.323 -4.458 -3.981 1.00 93.75 97 TYR A N 1
ATOM 770 C CA . TYR A 1 97 ? 6.437 -3.426 -2.968 1.00 93.75 97 TYR A CA 1
ATOM 771 C C . TYR A 1 97 ? 7.850 -2.860 -2.957 1.00 93.75 97 TYR A C 1
ATOM 773 O O . TYR A 1 97 ? 8.812 -3.617 -3.096 1.00 93.75 97 TYR A O 1
ATOM 781 N N . LEU A 1 98 ? 7.958 -1.544 -2.802 1.00 91.88 98 LEU A N 1
ATOM 782 C CA . LEU A 1 98 ? 9.223 -0.825 -2.702 1.00 91.88 98 LEU A CA 1
ATOM 783 C C . LEU A 1 98 ? 9.192 0.096 -1.483 1.00 91.88 98 LEU A C 1
ATOM 785 O O . LEU A 1 98 ? 8.401 1.038 -1.450 1.00 91.88 98 LEU A O 1
ATOM 789 N N . ASP A 1 99 ? 10.041 -0.183 -0.495 1.00 89.50 99 ASP A N 1
ATOM 790 C CA . ASP A 1 99 ? 10.232 0.689 0.666 1.00 89.50 99 ASP A CA 1
ATOM 791 C C . ASP A 1 99 ? 11.297 1.744 0.346 1.00 89.50 99 ASP A C 1
ATOM 793 O O . ASP A 1 99 ? 12.450 1.414 0.078 1.00 89.50 99 ASP A O 1
ATOM 797 N N . PHE A 1 100 ? 10.906 3.018 0.376 1.00 80.38 100 PHE A N 1
ATOM 798 C CA . PHE A 1 100 ? 11.793 4.144 0.077 1.00 80.38 100 PHE A CA 1
ATOM 799 C C . PHE A 1 100 ? 12.647 4.595 1.271 1.00 80.38 100 PHE A C 1
ATOM 801 O O . PHE A 1 100 ? 13.495 5.471 1.106 1.00 80.38 100 PHE A O 1
ATOM 808 N N . ARG A 1 101 ? 12.440 4.041 2.474 1.00 72.69 101 ARG A N 1
ATOM 809 C CA . ARG A 1 101 ? 13.177 4.454 3.683 1.00 72.69 101 ARG A CA 1
ATOM 810 C C . ARG A 1 101 ? 14.644 4.022 3.674 1.00 72.69 101 ARG A C 1
ATOM 812 O O . ARG A 1 101 ? 15.465 4.698 4.282 1.00 72.69 101 ARG A O 1
ATOM 819 N N . GLU A 1 102 ? 14.968 2.925 2.994 1.00 56.28 102 GLU A N 1
ATOM 820 C CA . GLU A 1 102 ? 16.312 2.323 3.014 1.00 56.28 102 GLU A CA 1
ATOM 821 C C . GLU A 1 102 ? 17.285 2.965 2.007 1.00 56.28 102 GLU A C 1
ATOM 823 O O . GLU A 1 102 ? 18.497 2.887 2.191 1.00 56.28 102 GLU A O 1
ATOM 828 N N . ASP A 1 103 ? 16.783 3.653 0.976 1.00 45.78 103 ASP A N 1
ATOM 829 C CA . ASP A 1 103 ? 17.619 4.251 -0.081 1.00 45.78 103 ASP A CA 1
ATOM 830 C C . ASP A 1 103 ? 18.025 5.718 0.220 1.00 45.78 103 ASP A C 1
ATOM 832 O O . ASP A 1 103 ? 18.658 6.379 -0.604 1.00 45.78 103 ASP A O 1
ATOM 836 N N . ILE A 1 104 ? 17.705 6.227 1.420 1.00 36.75 104 ILE A N 1
ATOM 837 C CA . ILE A 1 104 ? 18.148 7.533 1.944 1.00 36.75 104 ILE A CA 1
ATOM 838 C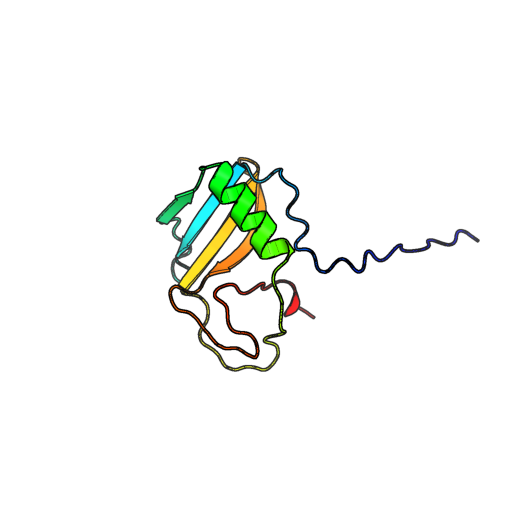 C . ILE A 1 104 ? 19.287 7.319 2.958 1.00 36.75 104 ILE A C 1
ATOM 840 O O . ILE A 1 104 ? 19.099 7.419 4.170 1.00 36.75 104 ILE A O 1
ATOM 844 N N . THR A 1 105 ? 20.487 6.997 2.467 1.00 33.41 105 THR A N 1
ATOM 845 C CA . THR A 1 105 ? 21.737 7.074 3.252 1.00 33.41 105 THR A CA 1
ATOM 846 C C . THR A 1 105 ? 22.796 7.914 2.558 1.00 33.41 105 THR A C 1
ATOM 848 O O . THR A 1 105 ? 22.876 7.875 1.311 1.00 33.41 105 THR A O 1
#

Secondary structure (DSSP, 8-state):
------------S----TT--EEEEEETTTTEEEEEE--HHHHHHHHHHHHT------TT---PPPSEEEEEEETTEEEEEEEEEEEEEESSSEEEEE-TTTT--

Foldseek 3Di:
DDDPPPPPPPQPFPPPPLLQQKKFKAFPVPRDGPDIGRPSVVVVVVSVCRRPDDDDDLAPPDDDFAGIKIFRDNVPRGPAIWGAHPDFDPSVHTDGIGHPPVRPD

Organism: NCBI:txid334253

Radius of gyration: 15.5 Å; chains: 1; bounding box: 41×24×46 Å